Protein AF-A0A7Y3FPD2-F1 (afdb_monomer_lite)

Foldseek 3Di:
DDDAAEAEDPDALVCFLVVVVVPHLYYDDDCQQPVDPHNPVSVVSRVVSSCVNVVDDD

Secondary structure (DSSP, 8-state):
-PPP-EEESS--GGGHHHHHHTT-SEEE-SHHHHTSS-HHHHHHHHHHHHHHHTT---

Radius of gyration: 11.57 Å; chains: 1; bounding box: 26×24×34 Å

Structure (mmCIF, N/CA/C/O backbone):
data_AF-A0A7Y3FPD2-F1
#
_entry.id   AF-A0A7Y3FPD2-F1
#
loop_
_atom_site.group_PDB
_atom_site.id
_atom_site.type_symbol
_atom_site.label_atom_id
_atom_site.label_alt_id
_atom_site.label_comp_id
_atom_site.label_asym_id
_atom_site.label_entity_id
_atom_site.label_seq_id
_atom_site.pdbx_PDB_ins_code
_atom_site.Cartn_x
_atom_site.Cartn_y
_atom_site.Cartn_z
_atom_site.occupancy
_atom_site.B_iso_or_equiv
_atom_site.auth_seq_id
_atom_site.auth_comp_id
_atom_site.auth_asym_id
_atom_site.auth_atom_id
_atom_site.pdbx_PDB_model_num
ATOM 1 N N . GLY A 1 1 ? -5.141 8.293 21.569 1.00 65.50 1 GLY A N 1
ATOM 2 C CA . GLY A 1 1 ? -5.057 8.419 20.108 1.00 65.50 1 GLY A CA 1
ATOM 3 C C . GLY A 1 1 ? -4.489 7.129 19.590 1.00 65.50 1 GLY A C 1
ATOM 4 O O . GLY A 1 1 ? -3.595 6.602 20.246 1.00 65.50 1 GLY A O 1
ATOM 5 N N . ASP A 1 2 ? -5.040 6.609 18.503 1.00 82.31 2 ASP A N 1
ATOM 6 C CA . ASP A 1 2 ? -4.585 5.344 17.928 1.00 82.31 2 ASP A CA 1
ATOM 7 C C . ASP A 1 2 ? -3.178 5.507 17.340 1.00 82.31 2 ASP A C 1
ATOM 9 O O . ASP A 1 2 ? -2.839 6.550 16.777 1.00 82.31 2 ASP A O 1
ATOM 13 N N . LEU A 1 3 ? -2.328 4.500 17.543 1.00 91.56 3 LEU A N 1
ATOM 14 C CA . LEU A 1 3 ? -0.962 4.484 17.024 1.00 91.56 3 LEU A CA 1
ATOM 15 C C . LEU A 1 3 ? -1.004 4.028 15.554 1.00 91.56 3 LEU A C 1
ATOM 17 O O . LEU A 1 3 ? -1.553 2.956 15.300 1.00 91.56 3 LEU A O 1
ATOM 21 N N . PRO A 1 4 ? -0.433 4.772 14.587 1.00 92.75 4 PRO A N 1
ATOM 22 C CA . PRO A 1 4 ? -0.418 4.337 13.195 1.00 92.75 4 PRO A CA 1
ATOM 23 C C . PRO A 1 4 ? 0.407 3.054 13.038 1.00 92.75 4 PRO A C 1
ATOM 25 O O . PRO A 1 4 ? 1.567 2.991 13.449 1.00 92.75 4 PRO A O 1
ATOM 28 N N . VAL A 1 5 ? -0.200 2.038 12.425 1.00 95.00 5 VAL A N 1
ATOM 29 C CA . VAL A 1 5 ? 0.423 0.736 12.152 1.00 95.00 5 VAL A CA 1
ATOM 30 C C . VAL A 1 5 ? 0.731 0.622 10.663 1.00 95.00 5 VAL A C 1
ATOM 32 O O . VAL A 1 5 ? -0.079 1.015 9.830 1.00 95.00 5 VAL A O 1
ATOM 35 N N . VAL A 1 6 ? 1.891 0.065 10.317 1.00 96.12 6 VAL A N 1
ATOM 36 C CA . VAL A 1 6 ? 2.302 -0.170 8.925 1.00 96.12 6 VAL A CA 1
ATOM 37 C C . VAL A 1 6 ? 2.446 -1.671 8.694 1.00 96.12 6 VAL A C 1
ATOM 39 O O . VAL A 1 6 ? 3.146 -2.347 9.449 1.00 96.12 6 VAL A O 1
ATOM 42 N N . ALA A 1 7 ? 1.801 -2.195 7.652 1.00 95.81 7 ALA A N 1
ATOM 43 C CA . ALA A 1 7 ? 1.921 -3.599 7.270 1.00 95.81 7 ALA A CA 1
ATOM 44 C C . ALA A 1 7 ? 3.240 -3.854 6.523 1.00 95.81 7 ALA A C 1
ATOM 46 O O . ALA A 1 7 ? 3.650 -3.053 5.684 1.00 95.81 7 ALA A O 1
ATOM 47 N N . ILE A 1 8 ? 3.907 -4.977 6.796 1.00 95.62 8 ILE A N 1
ATOM 48 C CA . ILE A 1 8 ? 5.183 -5.341 6.166 1.00 95.62 8 ILE A CA 1
ATOM 49 C C . ILE A 1 8 ? 5.262 -6.850 5.916 1.00 95.62 8 ILE A C 1
ATOM 51 O O . ILE A 1 8 ? 4.753 -7.643 6.703 1.00 95.62 8 ILE A O 1
ATOM 55 N N . GLY A 1 9 ? 5.952 -7.234 4.837 1.00 91.12 9 GLY A N 1
ATOM 56 C CA . GLY A 1 9 ? 6.242 -8.629 4.493 1.00 91.12 9 GLY A CA 1
ATOM 57 C C . GLY A 1 9 ? 5.521 -9.086 3.228 1.00 91.12 9 GLY A C 1
ATOM 58 O O . GLY A 1 9 ? 4.362 -9.476 3.274 1.00 91.12 9 GLY A O 1
ATOM 59 N N . GLY A 1 10 ? 6.223 -9.055 2.090 1.00 90.00 10 GLY A N 1
ATOM 60 C CA . GLY A 1 10 ? 5.697 -9.577 0.820 1.00 90.00 10 GLY A CA 1
ATOM 61 C C . GLY A 1 10 ? 4.392 -8.919 0.354 1.00 90.00 10 GLY A C 1
ATOM 62 O O . GLY A 1 10 ? 3.556 -9.590 -0.242 1.00 90.00 10 GLY A O 1
ATOM 63 N N . ILE A 1 11 ? 4.195 -7.635 0.668 1.00 94.31 11 ILE A N 1
ATOM 64 C CA . ILE A 1 11 ? 2.995 -6.892 0.278 1.00 94.31 11 ILE A CA 1
ATOM 65 C C . ILE A 1 11 ? 3.074 -6.543 -1.210 1.00 94.31 11 ILE A C 1
ATOM 67 O O . ILE A 1 11 ? 4.019 -5.884 -1.637 1.00 94.31 11 ILE A O 1
ATOM 71 N N . GLU A 1 12 ? 2.072 -6.956 -1.979 1.00 94.38 12 GLU A N 1
ATOM 72 C CA . GLU A 1 12 ? 1.837 -6.552 -3.373 1.00 94.38 12 GLU A CA 1
ATOM 73 C C . GLU A 1 12 ? 0.771 -5.443 -3.428 1.00 94.38 12 GLU A C 1
ATOM 75 O O . GLU A 1 12 ? -0.036 -5.355 -2.496 1.00 94.38 12 GLU A O 1
ATOM 80 N N . PRO A 1 13 ? 0.707 -4.620 -4.496 1.00 95.75 13 PRO A N 1
ATOM 81 C CA . PRO A 1 13 ? -0.301 -3.560 -4.612 1.00 95.75 13 PRO A CA 1
ATOM 82 C C . PRO A 1 13 ? -1.742 -4.070 -4.451 1.00 95.75 13 PRO A C 1
ATOM 84 O O . PRO A 1 13 ? -2.563 -3.429 -3.804 1.00 95.75 13 PRO A O 1
ATOM 87 N N . SER A 1 14 ? -2.029 -5.278 -4.944 1.00 95.69 14 SER A N 1
ATOM 88 C CA . SER A 1 14 ? -3.334 -5.947 -4.833 1.00 95.69 14 SER A CA 1
ATOM 89 C C . SER A 1 14 ? -3.760 -6.297 -3.400 1.00 95.69 14 SER A C 1
ATOM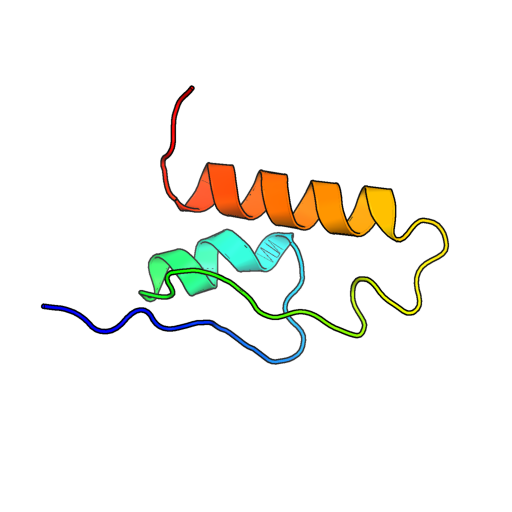 91 O O . SER A 1 14 ? -4.936 -6.565 -3.170 1.00 95.69 14 SER A O 1
ATOM 93 N N . ARG A 1 15 ? -2.830 -6.310 -2.433 1.00 95.38 15 ARG A N 1
ATOM 94 C CA . ARG A 1 15 ? -3.092 -6.627 -1.015 1.00 95.38 15 ARG A CA 1
ATOM 95 C C . ARG A 1 15 ? -3.213 -5.392 -0.127 1.00 95.38 15 ARG A C 1
ATOM 97 O O . ARG A 1 15 ? -3.427 -5.532 1.075 1.00 95.38 15 ARG A O 1
ATOM 104 N N . VAL A 1 16 ? -3.046 -4.194 -0.687 1.00 96.50 16 VAL A N 1
ATOM 105 C CA . VAL A 1 16 ? -3.086 -2.946 0.088 1.00 96.50 16 VAL A CA 1
ATOM 106 C C . VAL A 1 16 ? -4.468 -2.731 0.709 1.00 96.50 16 VAL A C 1
ATOM 108 O O . VAL A 1 16 ? -4.545 -2.445 1.901 1.00 96.50 16 VAL A O 1
ATOM 111 N N . ASP A 1 17 ? -5.544 -2.970 -0.044 1.00 95.44 17 ASP A N 1
ATOM 112 C CA . ASP A 1 17 ? -6.922 -2.859 0.460 1.00 95.44 17 ASP A CA 1
ATOM 113 C C . ASP A 1 17 ? -7.176 -3.781 1.661 1.00 95.44 17 ASP A C 1
ATOM 115 O O . ASP A 1 17 ? -7.794 -3.379 2.645 1.00 95.44 17 ASP A O 1
ATOM 119 N N . GLU A 1 18 ? -6.660 -5.012 1.607 1.00 95.75 18 GLU A N 1
ATOM 120 C CA . GLU A 1 18 ? -6.819 -6.006 2.672 1.00 95.75 18 GLU A CA 1
ATOM 121 C C . GLU A 1 18 ? -6.153 -5.543 3.975 1.00 95.75 18 GLU A C 1
ATOM 123 O O . GLU A 1 18 ? -6.781 -5.542 5.035 1.00 95.75 18 GLU A O 1
ATOM 128 N N . VAL A 1 19 ? -4.886 -5.119 3.910 1.00 95.69 19 VAL A N 1
ATOM 129 C CA . VAL A 1 19 ? -4.133 -4.733 5.114 1.00 95.69 19 VAL A CA 1
ATOM 130 C C . VAL A 1 19 ? -4.599 -3.401 5.690 1.00 95.69 19 VAL A C 1
ATOM 132 O O . VAL A 1 19 ? -4.618 -3.241 6.911 1.00 95.69 19 VAL A O 1
ATOM 135 N N . VAL A 1 20 ? -5.024 -2.463 4.840 1.00 95.38 20 VAL A N 1
ATOM 136 C CA . VAL A 1 20 ? -5.641 -1.209 5.288 1.00 95.38 20 VAL A CA 1
ATOM 137 C C . VAL A 1 20 ? -6.998 -1.489 5.933 1.00 95.38 20 VAL A C 1
ATOM 139 O O . VAL A 1 20 ? -7.256 -1.013 7.038 1.00 95.38 20 VAL A O 1
ATOM 142 N N . GLY A 1 21 ? -7.825 -2.350 5.330 1.00 94.00 21 GLY A N 1
ATOM 143 C CA . GLY A 1 21 ? -9.088 -2.808 5.916 1.00 94.00 21 GLY A CA 1
ATOM 144 C C . GLY A 1 21 ? -8.920 -3.533 7.258 1.00 94.00 21 GLY A C 1
ATOM 145 O O . GLY A 1 21 ? -9.816 -3.487 8.100 1.00 94.00 21 GLY A O 1
ATOM 146 N N . ALA A 1 22 ? -7.758 -4.147 7.498 1.00 94.38 22 ALA A N 1
ATOM 147 C CA . ALA A 1 22 ? -7.387 -4.759 8.775 1.00 94.38 22 ALA A CA 1
ATOM 148 C C . ALA A 1 22 ? -6.884 -3.756 9.839 1.00 94.38 22 ALA A C 1
ATOM 150 O O . ALA A 1 22 ? -6.588 -4.162 10.965 1.00 94.38 22 ALA A O 1
ATOM 151 N N . GLY A 1 23 ? -6.790 -2.463 9.512 1.00 92.88 23 GLY A N 1
ATOM 152 C CA . GLY A 1 23 ? -6.393 -1.392 10.432 1.00 92.88 23 GLY A CA 1
ATOM 153 C C . GLY A 1 23 ? -4.978 -0.847 10.224 1.00 92.88 23 GLY A C 1
ATOM 154 O O . GLY A 1 23 ? -4.508 -0.058 11.046 1.00 92.88 23 GLY A O 1
ATOM 155 N N . ALA A 1 24 ? -4.280 -1.237 9.153 1.00 95.31 24 ALA A N 1
ATOM 156 C CA . ALA A 1 24 ? -3.023 -0.590 8.798 1.00 95.31 24 ALA A CA 1
ATOM 157 C C . ALA A 1 24 ? -3.275 0.820 8.241 1.00 95.31 24 ALA A C 1
ATOM 159 O O . ALA A 1 24 ? -4.148 1.039 7.409 1.00 95.31 24 ALA A O 1
ATOM 160 N N . ALA A 1 25 ? -2.448 1.775 8.652 1.00 94.88 25 ALA A N 1
ATOM 161 C CA . ALA A 1 25 ? -2.398 3.120 8.089 1.00 94.88 25 ALA A CA 1
ATOM 162 C C . ALA A 1 25 ? -1.555 3.192 6.798 1.00 94.88 25 ALA A C 1
ATOM 164 O O . ALA A 1 25 ? -1.513 4.230 6.143 1.00 94.88 25 ALA A O 1
ATOM 165 N N . GLY A 1 26 ? -0.844 2.117 6.444 1.00 95.06 26 GLY A N 1
ATOM 166 C CA . GLY A 1 26 ? -0.015 2.055 5.244 1.00 95.06 26 GLY A CA 1
ATOM 167 C C . GLY A 1 26 ? 0.777 0.756 5.130 1.00 95.06 26 GLY A C 1
ATOM 168 O O . GLY A 1 26 ? 0.600 -0.176 5.920 1.00 95.06 26 GLY A O 1
ATOM 169 N N . VAL A 1 27 ? 1.678 0.706 4.147 1.00 96.62 27 VAL A N 1
ATOM 170 C CA . VAL A 1 27 ? 2.478 -0.483 3.823 1.00 96.62 27 VAL A CA 1
ATOM 171 C C . VAL A 1 27 ? 3.960 -0.146 3.678 1.00 96.62 27 VAL A C 1
ATOM 173 O O . VAL A 1 27 ? 4.323 0.923 3.193 1.00 96.62 27 VAL A O 1
ATOM 176 N N . ALA A 1 28 ? 4.822 -1.074 4.083 1.00 95.94 28 ALA A N 1
ATOM 177 C CA . ALA A 1 28 ? 6.262 -1.020 3.877 1.00 95.94 28 ALA A CA 1
ATOM 178 C C . ALA A 1 28 ? 6.681 -2.091 2.864 1.00 95.94 28 ALA A C 1
ATOM 180 O O . ALA A 1 28 ? 6.388 -3.280 3.028 1.00 95.94 28 ALA A O 1
ATOM 181 N N . VAL A 1 29 ? 7.391 -1.665 1.818 1.00 94.75 29 VAL A N 1
ATOM 182 C CA . VAL A 1 29 ? 7.777 -2.505 0.678 1.00 94.75 29 VAL A CA 1
ATOM 183 C C . VAL A 1 29 ? 9.264 -2.355 0.379 1.00 94.75 29 VAL A C 1
ATOM 185 O O . VAL A 1 29 ? 9.831 -1.275 0.516 1.00 94.75 29 VAL A O 1
ATOM 188 N N . LEU A 1 30 ? 9.898 -3.459 -0.019 1.00 93.31 30 LEU A N 1
ATOM 189 C CA . LEU A 1 30 ? 11.304 -3.483 -0.433 1.00 93.31 30 LEU A CA 1
ATOM 190 C C . LEU A 1 30 ? 11.428 -4.141 -1.807 1.00 93.31 30 LEU A C 1
ATOM 192 O O . LEU A 1 30 ? 11.580 -3.466 -2.817 1.00 93.31 30 LEU A O 1
ATOM 196 N N . ARG A 1 31 ? 11.277 -5.468 -1.853 1.00 90.88 31 ARG A N 1
ATOM 197 C CA . ARG A 1 31 ? 11.454 -6.284 -3.067 1.00 90.88 31 ARG A CA 1
ATOM 198 C C . ARG A 1 31 ? 10.486 -5.918 -4.195 1.00 90.88 31 ARG A C 1
ATOM 200 O O . ARG A 1 31 ? 10.878 -5.977 -5.350 1.00 90.88 31 ARG A O 1
ATOM 207 N N . GLY A 1 32 ? 9.266 -5.495 -3.855 1.00 86.56 32 GLY A N 1
ATOM 208 C CA . GLY A 1 32 ? 8.266 -5.039 -4.828 1.00 86.56 32 GLY A CA 1
ATOM 209 C C . GLY A 1 32 ? 8.629 -3.739 -5.556 1.00 86.56 32 GLY A C 1
ATOM 210 O O . GLY A 1 32 ? 7.955 -3.394 -6.513 1.00 86.56 32 GLY A O 1
ATOM 211 N N . VAL A 1 33 ? 9.684 -3.033 -5.125 1.00 93.75 33 VAL A N 1
ATOM 212 C CA . VAL A 1 33 ? 10.152 -1.774 -5.734 1.00 93.75 33 VAL A CA 1
ATOM 213 C C . VAL A 1 33 ? 11.621 -1.846 -6.165 1.00 93.75 33 VAL A C 1
ATOM 215 O O . VAL A 1 33 ? 11.979 -1.305 -7.203 1.00 93.75 33 VAL A O 1
ATOM 218 N N . TRP A 1 34 ? 12.493 -2.493 -5.389 1.00 91.25 34 TRP A N 1
ATOM 219 C CA . TRP A 1 34 ? 13.946 -2.431 -5.613 1.00 91.25 34 TRP A CA 1
ATOM 220 C C . TRP A 1 34 ? 14.457 -3.310 -6.763 1.00 91.25 34 TRP A C 1
ATOM 222 O O . TRP A 1 34 ? 15.415 -2.933 -7.429 1.00 91.25 34 TRP A O 1
ATOM 232 N N . ASP A 1 35 ? 13.829 -4.468 -6.995 1.00 88.81 35 ASP A N 1
ATOM 233 C CA . ASP A 1 35 ? 14.317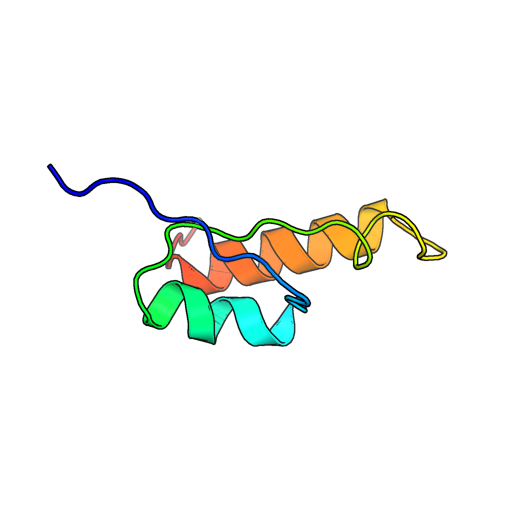 -5.504 -7.924 1.00 88.81 35 ASP A CA 1
ATOM 234 C C . ASP A 1 35 ? 13.455 -5.603 -9.204 1.00 88.81 35 ASP A C 1
ATOM 236 O O . ASP A 1 35 ? 13.373 -6.664 -9.827 1.00 88.81 35 ASP A O 1
ATOM 240 N N . VAL A 1 36 ? 12.777 -4.518 -9.598 1.00 93.06 36 VAL A N 1
ATOM 241 C CA . VAL A 1 36 ? 11.861 -4.496 -10.755 1.00 93.06 36 VAL A CA 1
ATOM 242 C C . VAL A 1 36 ? 12.394 -3.617 -11.896 1.00 93.06 36 VAL A C 1
ATOM 244 O O . VAL A 1 36 ? 13.116 -2.655 -11.636 1.00 93.06 36 VAL A O 1
ATOM 247 N N . PRO A 1 37 ? 12.035 -3.894 -13.168 1.00 94.75 37 PRO A N 1
ATOM 248 C CA . PRO A 1 37 ? 12.534 -3.126 -14.314 1.00 94.75 37 PRO A CA 1
ATOM 249 C C . PRO A 1 37 ? 12.168 -1.634 -14.303 1.00 94.75 37 PRO A C 1
ATOM 251 O O . PRO A 1 37 ? 12.918 -0.825 -14.842 1.00 94.75 37 PRO A O 1
ATOM 254 N N . ALA A 1 38 ? 11.031 -1.277 -13.697 1.00 95.62 38 ALA A N 1
ATOM 255 C CA . ALA A 1 38 ? 10.540 0.095 -13.590 1.00 95.62 38 ALA A CA 1
ATOM 256 C C . ALA A 1 38 ? 10.114 0.408 -12.139 1.00 95.62 38 ALA A C 1
ATOM 258 O O . ALA A 1 38 ? 8.935 0.302 -11.797 1.00 95.62 38 ALA A O 1
ATOM 259 N N . PRO A 1 39 ? 11.064 0.769 -11.254 1.00 95.50 39 PRO A N 1
ATOM 260 C CA . PRO A 1 39 ? 10.782 1.038 -9.840 1.00 95.50 39 PRO A CA 1
ATOM 261 C C . PRO A 1 39 ? 9.777 2.171 -9.618 1.00 95.50 39 PRO A C 1
ATOM 263 O O . PRO A 1 39 ? 8.986 2.121 -8.682 1.00 95.50 39 PRO A O 1
ATOM 266 N N . GLU A 1 40 ? 9.788 3.188 -10.483 1.00 96.88 40 GLU A N 1
ATOM 267 C CA . GLU A 1 40 ? 8.844 4.307 -10.409 1.00 96.88 40 GLU A CA 1
ATOM 268 C C . GLU A 1 40 ? 7.402 3.861 -10.652 1.00 96.88 40 GLU A C 1
ATOM 270 O O . GLU A 1 40 ? 6.510 4.275 -9.914 1.00 96.88 40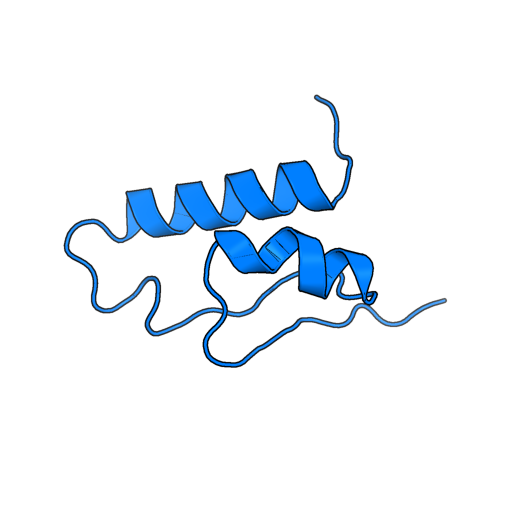 GLU A O 1
ATOM 275 N N . ASP A 1 41 ? 7.179 2.998 -11.645 1.00 97.44 41 ASP A N 1
ATOM 276 C CA . ASP A 1 41 ? 5.853 2.455 -11.948 1.00 97.44 41 ASP A CA 1
ATOM 277 C C . ASP A 1 41 ? 5.352 1.606 -10.779 1.00 97.44 41 ASP A C 1
ATOM 279 O O . ASP A 1 41 ? 4.241 1.813 -10.296 1.00 97.44 41 ASP A O 1
ATOM 283 N N . ALA A 1 42 ? 6.218 0.757 -10.218 1.00 96.31 42 ALA A N 1
ATOM 284 C CA . ALA A 1 42 ? 5.881 -0.024 -9.032 1.00 96.31 42 ALA A CA 1
ATOM 285 C C . ALA A 1 42 ? 5.496 0.866 -7.838 1.00 96.31 42 ALA A C 1
ATOM 287 O O . ALA A 1 42 ? 4.507 0.601 -7.156 1.00 96.31 42 ALA A O 1
ATOM 288 N N . VAL A 1 43 ? 6.230 1.957 -7.589 1.00 96.88 43 VAL A N 1
ATOM 289 C CA . VAL A 1 43 ? 5.869 2.929 -6.542 1.00 96.88 43 VAL A CA 1
ATOM 290 C C . VAL A 1 43 ? 4.513 3.580 -6.829 1.00 96.88 43 VAL A C 1
ATOM 292 O O . VAL A 1 43 ? 3.709 3.722 -5.905 1.00 96.88 43 VAL 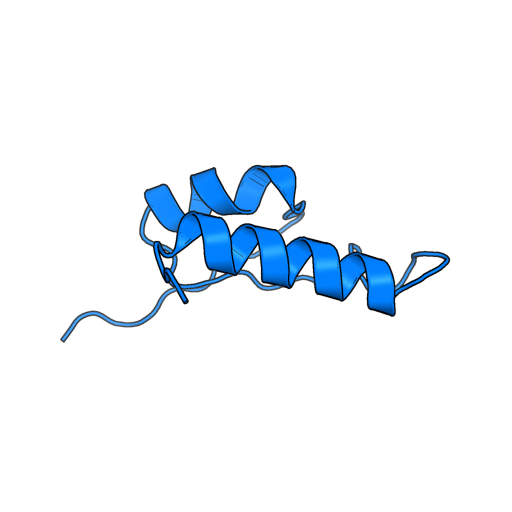A O 1
ATOM 295 N N . ARG A 1 44 ? 4.226 3.958 -8.082 1.00 97.44 44 ARG A N 1
ATOM 296 C CA . ARG A 1 44 ? 2.928 4.537 -8.473 1.00 97.44 44 ARG A CA 1
ATOM 297 C C . ARG A 1 44 ? 1.778 3.569 -8.222 1.00 97.44 44 ARG A C 1
ATOM 299 O O . ARG A 1 44 ? 0.745 4.010 -7.718 1.00 97.44 44 ARG A O 1
ATOM 306 N N . ASP A 1 45 ? 1.974 2.282 -8.488 1.00 96.94 45 ASP A N 1
ATOM 307 C CA . ASP A 1 45 ? 0.974 1.248 -8.223 1.00 96.94 45 ASP A CA 1
ATOM 308 C C . ASP A 1 45 ? 0.653 1.152 -6.725 1.00 96.94 45 ASP A C 1
ATOM 310 O O . ASP A 1 45 ? -0.519 1.160 -6.342 1.00 96.94 45 ASP A O 1
ATOM 314 N N . TYR A 1 46 ? 1.672 1.149 -5.854 1.00 96.75 46 TYR A N 1
ATOM 315 C CA . TYR A 1 46 ? 1.458 1.159 -4.400 1.00 96.75 46 TYR A CA 1
ATOM 316 C C . TYR A 1 46 ? 0.768 2.436 -3.911 1.00 96.75 46 TYR A C 1
ATOM 318 O O . TYR A 1 46 ? -0.118 2.358 -3.060 1.00 96.75 46 TYR A O 1
ATOM 326 N N . ILE A 1 47 ? 1.145 3.607 -4.435 1.00 96.25 47 ILE 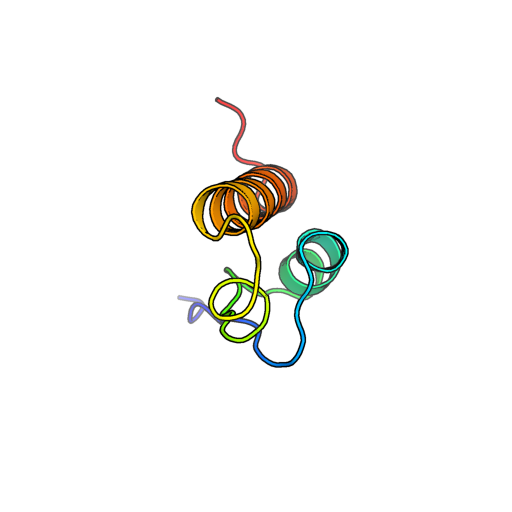A N 1
ATOM 327 C CA . ILE A 1 47 ? 0.512 4.884 -4.069 1.00 96.25 47 ILE A CA 1
ATOM 328 C C . ILE A 1 47 ? -0.957 4.896 -4.499 1.00 96.25 47 ILE A C 1
ATOM 330 O O . ILE A 1 47 ? -1.816 5.288 -3.712 1.00 96.25 47 ILE A O 1
ATOM 334 N N . SER A 1 48 ? -1.258 4.449 -5.722 1.00 97.12 48 SER A N 1
ATOM 335 C CA . SER A 1 48 ? -2.631 4.374 -6.223 1.00 97.12 48 SER A CA 1
ATOM 336 C C . SER A 1 48 ? -3.472 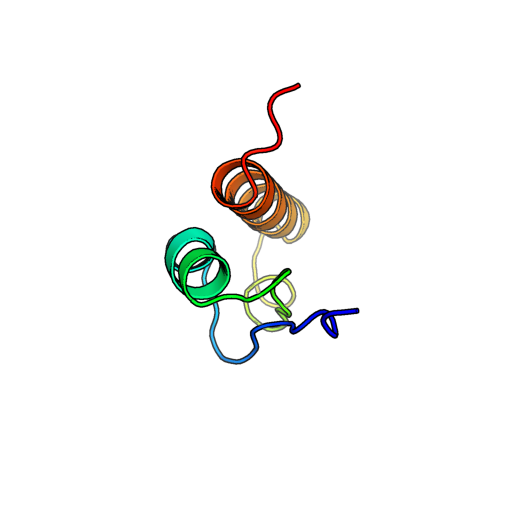3.412 -5.387 1.00 97.12 48 SER A C 1
ATOM 338 O O . SER A 1 48 ? -4.574 3.776 -4.981 1.00 97.12 48 SER A O 1
ATOM 340 N N . ALA A 1 49 ? -2.943 2.229 -5.070 1.00 96.44 49 ALA A N 1
ATOM 341 C CA . ALA A 1 49 ? -3.624 1.262 -4.218 1.00 96.44 49 ALA A CA 1
ATOM 342 C C . ALA A 1 49 ? -3.877 1.821 -2.806 1.00 96.44 49 ALA A C 1
ATOM 344 O O . ALA A 1 49 ? -4.983 1.709 -2.290 1.00 96.44 49 ALA A O 1
ATOM 345 N N . LEU A 1 50 ? -2.898 2.503 -2.202 1.00 96.12 50 LEU A N 1
ATOM 346 C CA . LEU A 1 50 ? -3.058 3.109 -0.876 1.00 96.12 50 LEU A CA 1
ATOM 347 C C . LEU A 1 50 ? -4.090 4.246 -0.869 1.00 96.12 50 LEU A C 1
ATOM 349 O O . LEU A 1 50 ? -4.867 4.354 0.080 1.00 96.12 50 LEU A O 1
ATOM 353 N N . ALA A 1 51 ? -4.115 5.076 -1.915 1.00 94.69 51 ALA A N 1
ATOM 354 C CA . ALA A 1 51 ? -5.095 6.150 -2.070 1.00 94.69 51 ALA A CA 1
ATOM 355 C C . ALA A 1 51 ? -6.524 5.606 -2.222 1.00 94.69 51 ALA A C 1
ATOM 357 O O . ALA A 1 51 ? -7.450 6.139 -1.608 1.00 94.69 51 ALA A O 1
ATOM 358 N N . HIS A 1 52 ? -6.696 4.521 -2.986 1.00 94.25 52 HIS A N 1
ATOM 359 C CA . HIS A 1 52 ? -7.976 3.819 -3.089 1.00 94.25 52 HIS A CA 1
ATOM 360 C C . HIS A 1 52 ? -8.403 3.222 -1.739 1.00 94.25 52 HIS A C 1
ATOM 362 O O . HIS A 1 52 ? -9.530 3.458 -1.303 1.00 94.25 52 HIS A O 1
ATOM 368 N N . ALA A 1 53 ? -7.496 2.531 -1.044 1.00 91.00 53 ALA A N 1
ATOM 369 C CA . ALA A 1 53 ? -7.769 1.871 0.233 1.00 91.00 53 ALA A CA 1
ATOM 370 C C . ALA A 1 53 ? -8.123 2.849 1.367 1.00 91.00 53 ALA A C 1
ATOM 372 O O . ALA A 1 53 ? -8.980 2.568 2.203 1.00 91.00 53 ALA A O 1
ATOM 373 N N . SER A 1 54 ? -7.461 4.009 1.400 1.00 81.88 54 SER A N 1
ATOM 374 C CA . SER A 1 54 ? -7.603 5.001 2.477 1.00 81.88 54 SER A CA 1
ATOM 375 C C . SER A 1 54 ? -8.840 5.896 2.316 1.00 81.88 54 SER A C 1
ATOM 377 O O . SER A 1 54 ? -9.073 6.776 3.144 1.00 81.88 54 SER A O 1
ATOM 379 N N . GLY A 1 55 ? -9.633 5.707 1.253 1.00 70.19 55 GLY A N 1
ATOM 380 C CA . GLY A 1 55 ? -10.850 6.481 0.996 1.00 70.19 55 GLY A CA 1
ATOM 381 C C . GLY A 1 55 ? -10.608 7.974 0.741 1.00 70.19 55 GLY A C 1
ATOM 382 O O . GLY A 1 55 ? -11.548 8.766 0.810 1.00 70.19 55 GLY A O 1
ATOM 383 N N . SER A 1 56 ? -9.370 8.382 0.449 1.00 55.34 56 SER A N 1
ATOM 384 C CA . SER A 1 56 ? -9.048 9.763 0.095 1.00 55.34 56 SER A CA 1
ATOM 385 C C . SER A 1 56 ? -9.518 10.044 -1.332 1.00 55.34 56 SER A C 1
ATOM 387 O O . SER A 1 56 ? -8.821 9.752 -2.302 1.00 55.34 56 SER A O 1
ATOM 389 N N . VAL A 1 57 ? -10.728 10.587 -1.453 1.00 43.59 57 VAL A N 1
ATOM 390 C CA . VAL A 1 57 ? -11.230 11.204 -2.683 1.00 43.59 57 VAL A CA 1
ATOM 391 C C . VAL A 1 57 ? -10.603 12.593 -2.803 1.00 43.59 57 VAL A C 1
ATOM 393 O O . VAL A 1 57 ? -10.872 13.421 -1.941 1.00 43.59 57 VAL A O 1
ATOM 396 N N . GLY A 1 58 ? -9.836 12.828 -3.876 1.00 39.38 58 GLY A N 1
ATOM 397 C CA . GLY A 1 58 ? -9.566 14.157 -4.458 1.00 39.38 58 GLY A CA 1
ATOM 398 C C . GLY A 1 58 ? -8.727 15.129 -3.640 1.00 39.38 58 GLY A C 1
ATOM 399 O O . GLY A 1 58 ? -9.298 15.785 -2.745 1.00 39.38 58 GLY A O 1
#

Sequence (58 aa):
GDLPVVAIGGIEPSRVDEVVGAGAAGVAVLRGVWDVPAPEDAVRDYISALAHASGSVG

pLDDT: mean 90.73, std 12.0, range [39.38, 97.44]